Protein AF-A0A401QEE4-F1 (afdb_monomer_lite)

Foldseek 3Di:
DVVVVVCVVQPCVVPHPPVDDQVVQPDDDNDHGDHPVVVVVVVVVVVVVVVVVVCCCVVVVVVVCVVVVNDPPPVDPPDDDVVVVVVVVPDDPDDDD

Structure (mmCIF, N/CA/C/O backbone):
data_AF-A0A401QEE4-F1
#
_entry.id   AF-A0A401QEE4-F1
#
loop_
_atom_site.group_PDB
_atom_site.id
_atom_site.type_symbol
_atom_site.label_atom_id
_atom_site.label_alt_id
_atom_site.label_comp_id
_atom_site.label_asym_id
_atom_site.label_entity_id
_atom_site.label_seq_id
_atom_site.pdbx_PDB_ins_code
_atom_site.Cartn_x
_atom_site.Cartn_y
_atom_site.Cartn_z
_atom_site.occupancy
_atom_site.B_iso_or_equiv
_atom_site.auth_seq_id
_atom_site.auth_comp_id
_atom_site.auth_asym_id
_atom_site.auth_atom_id
_atom_site.pdbx_PDB_model_num
ATOM 1 N N . MET A 1 1 ? 19.757 11.645 -6.487 1.00 70.75 1 MET A N 1
ATOM 2 C CA . MET A 1 1 ? 19.378 10.569 -5.539 1.00 70.75 1 MET A CA 1
ATOM 3 C C . MET A 1 1 ? 18.269 9.681 -6.085 1.00 70.75 1 MET A C 1
ATOM 5 O O . MET A 1 1 ? 18.524 8.499 -6.230 1.00 70.75 1 MET A O 1
ATOM 9 N N . PHE A 1 2 ? 17.083 10.204 -6.431 1.00 76.62 2 PHE A N 1
ATOM 10 C CA . PHE A 1 2 ? 15.986 9.365 -6.950 1.00 76.62 2 PHE A CA 1
ATOM 11 C C . PHE A 1 2 ? 16.339 8.581 -8.223 1.00 76.62 2 PHE A C 1
ATOM 13 O O . PHE A 1 2 ? 16.021 7.403 -8.290 1.00 76.62 2 PHE A O 1
ATOM 20 N N . GLN A 1 3 ? 17.059 9.186 -9.176 1.00 78.06 3 GLN A N 1
ATOM 21 C CA . GLN A 1 3 ? 17.542 8.482 -10.375 1.00 78.06 3 GLN A CA 1
ATOM 22 C C . GLN A 1 3 ? 18.481 7.321 -10.031 1.00 78.06 3 GLN A C 1
ATOM 24 O O . GLN A 1 3 ? 18.308 6.225 -10.527 1.00 78.06 3 GLN A O 1
ATOM 29 N N . THR A 1 4 ? 19.396 7.508 -9.080 1.00 83.19 4 THR A N 1
ATOM 30 C CA . THR A 1 4 ? 20.318 6.450 -8.642 1.00 83.19 4 THR A CA 1
ATOM 31 C C . THR A 1 4 ? 19.586 5.254 -8.030 1.00 83.19 4 THR A C 1
ATOM 33 O O . THR A 1 4 ? 19.964 4.111 -8.257 1.00 83.19 4 THR A O 1
ATOM 36 N N . ILE A 1 5 ? 18.530 5.511 -7.250 1.00 83.75 5 ILE A N 1
ATOM 37 C CA . ILE A 1 5 ? 17.690 4.456 -6.664 1.00 83.75 5 ILE A CA 1
ATOM 38 C C . ILE A 1 5 ? 16.860 3.774 -7.755 1.00 83.75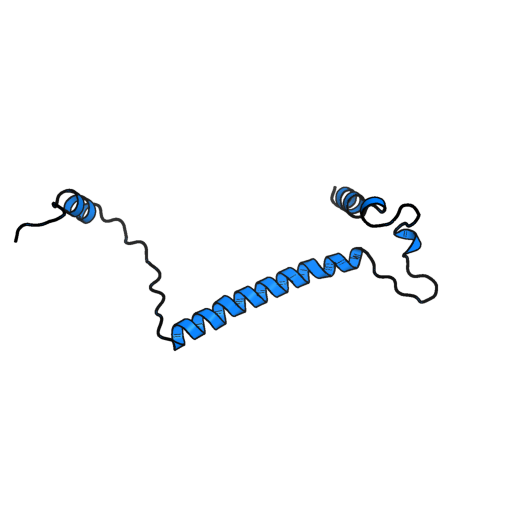 5 ILE A C 1
ATOM 40 O O . ILE A 1 5 ? 16.698 2.559 -7.724 1.00 83.75 5 ILE A O 1
ATOM 44 N N . TYR A 1 6 ? 16.353 4.550 -8.714 1.00 80.69 6 TYR A N 1
ATOM 45 C CA . TYR A 1 6 ? 15.606 4.050 -9.862 1.00 80.69 6 TYR A CA 1
ATOM 46 C C . TYR A 1 6 ? 16.463 3.118 -10.729 1.00 80.69 6 TYR A C 1
ATOM 48 O O . TYR A 1 6 ? 16.049 1.992 -10.979 1.00 80.69 6 TYR A O 1
ATOM 56 N N . ASP A 1 7 ? 17.672 3.540 -11.101 1.00 81.19 7 ASP A N 1
ATOM 57 C CA . ASP A 1 7 ? 18.601 2.753 -11.920 1.00 81.19 7 ASP A CA 1
ATOM 58 C C . ASP A 1 7 ? 19.053 1.483 -11.191 1.00 81.19 7 ASP A C 1
ATOM 60 O O . ASP A 1 7 ? 19.175 0.417 -11.789 1.00 81.19 7 ASP A O 1
ATOM 64 N N . TRP A 1 8 ? 19.259 1.575 -9.872 1.00 83.62 8 TRP A N 1
ATOM 65 C CA . TRP A 1 8 ? 19.586 0.415 -9.045 1.00 83.62 8 TRP A CA 1
ATOM 66 C C . TRP A 1 8 ? 18.416 -0.571 -8.928 1.00 83.62 8 TRP A C 1
ATOM 68 O O . TRP A 1 8 ? 18.618 -1.782 -9.007 1.00 83.62 8 TRP A O 1
ATOM 78 N N . PHE A 1 9 ? 17.189 -0.072 -8.753 1.00 83.62 9 PHE A N 1
ATOM 79 C CA . PHE A 1 9 ? 15.991 -0.907 -8.658 1.00 83.62 9 PHE A CA 1
ATOM 80 C C . PHE A 1 9 ? 15.660 -1.586 -9.993 1.00 83.62 9 PHE A C 1
ATOM 82 O O . PHE A 1 9 ? 15.303 -2.763 -10.009 1.00 83.62 9 PHE A O 1
ATOM 89 N N . TRP A 1 10 ? 15.822 -0.871 -11.110 1.00 79.94 10 TRP A N 1
ATOM 90 C CA . TRP A 1 10 ? 15.609 -1.380 -12.470 1.00 79.94 10 TRP A CA 1
ATOM 91 C C . TRP A 1 10 ? 16.848 -1.991 -13.103 1.00 79.94 10 TRP A C 1
ATOM 93 O O . TRP A 1 10 ? 16.935 -2.114 -14.321 1.00 79.94 10 TRP A O 1
ATOM 103 N N . TRP A 1 11 ? 17.804 -2.423 -12.296 1.00 83.94 11 TRP A N 1
ATOM 104 C CA . TRP A 1 11 ? 19.010 -3.030 -12.820 1.00 83.94 11 TRP A CA 1
ATOM 105 C C . TRP A 1 11 ? 18.693 -4.333 -13.571 1.00 83.94 11 TRP A C 1
ATOM 107 O O . TRP A 1 11 ? 18.046 -5.226 -13.017 1.00 83.94 11 TRP A O 1
ATOM 117 N N . ASP A 1 12 ? 19.167 -4.455 -14.817 1.00 82.69 12 ASP A N 1
ATOM 118 C CA . ASP A 1 12 ? 18.841 -5.560 -15.735 1.00 82.69 12 ASP A CA 1
ATOM 119 C C . ASP A 1 12 ? 18.990 -6.933 -15.073 1.00 82.69 12 ASP A C 1
ATOM 121 O O . ASP A 1 12 ? 18.104 -7.773 -15.141 1.00 82.69 12 ASP A O 1
ATOM 125 N N . ARG A 1 13 ? 20.082 -7.142 -14.334 1.00 81.12 13 ARG A N 1
ATOM 126 C CA . ARG A 1 13 ? 20.441 -8.442 -13.751 1.00 81.12 13 ARG A CA 1
ATOM 127 C C . ARG A 1 13 ? 19.491 -8.934 -12.651 1.00 81.12 13 ARG A C 1
ATOM 129 O O . ARG A 1 13 ? 19.518 -10.118 -12.324 1.00 81.12 13 ARG A O 1
ATOM 136 N N . LEU A 1 14 ? 18.705 -8.044 -12.042 1.00 82.69 14 LEU A N 1
ATOM 137 C CA . LEU A 1 14 ? 17.712 -8.422 -11.029 1.00 82.69 14 LEU A CA 1
ATOM 138 C C . LEU A 1 14 ? 16.437 -8.989 -11.659 1.00 82.69 14 LEU A C 1
ATOM 140 O O . LEU A 1 14 ? 15.787 -9.840 -11.055 1.00 82.69 14 LEU A O 1
ATOM 144 N N . TRP A 1 15 ? 16.090 -8.521 -12.857 1.00 79.50 15 TRP A N 1
ATOM 145 C CA . TRP A 1 15 ? 14.806 -8.799 -13.500 1.00 79.50 15 TRP A CA 1
ATOM 146 C C . TRP A 1 15 ? 14.936 -9.684 -14.745 1.00 79.50 15 TRP A C 1
ATOM 148 O O . TRP A 1 15 ? 14.011 -10.430 -15.063 1.00 79.50 15 TRP A O 1
ATOM 158 N N . LEU A 1 16 ? 16.068 -9.612 -15.447 1.00 83.00 16 LEU A N 1
ATOM 159 C CA . LEU A 1 16 ? 16.318 -10.253 -16.732 1.00 83.00 16 LEU A CA 1
ATOM 160 C C . LEU A 1 16 ? 17.408 -11.339 -16.625 1.00 83.00 16 LEU A C 1
ATOM 162 O O . LEU A 1 16 ? 18.308 -11.263 -15.783 1.00 83.00 16 LEU A O 1
ATOM 166 N N . PRO A 1 17 ? 17.359 -12.367 -17.493 1.00 83.56 17 PRO A N 1
ATOM 167 C CA . PRO A 1 17 ? 18.429 -13.353 -17.616 1.00 83.56 17 PRO A CA 1
ATOM 168 C C . PRO A 1 17 ? 19.723 -12.722 -18.160 1.00 83.56 17 PRO A C 1
ATOM 170 O O . PRO A 1 17 ? 19.695 -11.692 -18.821 1.00 83.56 17 PRO A O 1
ATOM 173 N N . TYR A 1 18 ? 20.867 -13.382 -17.937 1.00 77.31 18 TYR A N 1
ATOM 174 C CA . TYR A 1 18 ? 22.220 -12.839 -18.180 1.00 77.31 18 TYR A CA 1
ATOM 175 C C . TYR A 1 18 ? 22.478 -12.267 -19.589 1.00 77.31 18 TYR A C 1
ATOM 177 O O . TYR A 1 18 ? 23.331 -11.402 -19.744 1.00 77.31 18 TYR A O 1
ATOM 185 N N . ASN A 1 19 ? 21.745 -12.733 -20.602 1.00 81.56 19 ASN A N 1
ATOM 186 C CA . ASN A 1 19 ? 21.935 -12.338 -22.000 1.00 81.56 19 ASN A CA 1
ATOM 187 C C . ASN A 1 19 ? 20.938 -11.265 -22.472 1.00 81.56 19 ASN A C 1
ATOM 189 O O . ASN A 1 19 ? 20.817 -11.070 -23.677 1.00 81.56 19 ASN A O 1
ATOM 193 N N . LEU A 1 20 ? 20.169 -10.653 -21.567 1.00 78.56 20 LEU A N 1
ATOM 194 C CA . LEU A 1 20 ? 19.082 -9.743 -21.919 1.00 78.56 20 LEU A CA 1
ATOM 195 C C . LEU A 1 20 ? 19.189 -8.448 -21.105 1.00 78.56 20 LEU A C 1
ATOM 197 O O . LEU A 1 20 ? 19.360 -8.488 -19.886 1.00 78.56 20 LEU A O 1
ATOM 201 N N . THR A 1 21 ? 19.050 -7.310 -21.777 1.00 81.94 21 THR A N 1
ATOM 202 C CA . THR A 1 21 ? 19.016 -5.974 -21.166 1.00 81.94 21 THR A CA 1
ATOM 203 C C . THR A 1 21 ? 17.723 -5.245 -21.526 1.00 81.94 21 THR A C 1
ATOM 205 O O . THR A 1 21 ? 17.077 -5.549 -22.532 1.00 81.94 21 THR A O 1
ATOM 208 N N . TRP A 1 22 ? 17.338 -4.245 -20.733 1.00 77.31 22 TRP A N 1
ATOM 209 C CA . TRP A 1 22 ? 16.171 -3.402 -21.003 1.00 77.31 22 TRP A CA 1
ATOM 210 C C . TRP A 1 22 ? 16.278 -2.660 -22.341 1.00 77.31 22 TRP A C 1
ATOM 212 O O . TRP A 1 22 ? 15.253 -2.372 -22.951 1.00 77.31 22 TRP A O 1
ATOM 222 N N . THR A 1 23 ? 17.497 -2.406 -22.828 1.00 76.25 23 THR A N 1
ATOM 223 C CA . THR A 1 23 ? 17.749 -1.794 -24.145 1.00 76.25 23 THR A CA 1
ATOM 224 C C . THR A 1 23 ? 17.345 -2.696 -25.310 1.00 76.25 23 THR A C 1
ATOM 226 O O . THR A 1 23 ? 16.952 -2.196 -26.360 1.00 76.25 23 THR A O 1
ATOM 229 N N . ASP A 1 24 ? 17.418 -4.020 -25.139 1.00 74.38 24 ASP A N 1
ATOM 230 C CA . ASP A 1 24 ? 16.988 -4.985 -26.162 1.00 74.38 24 ASP A CA 1
ATOM 231 C C . ASP A 1 24 ? 15.462 -5.152 -26.195 1.00 74.38 24 ASP A C 1
ATOM 233 O O . ASP A 1 24 ? 14.903 -5.612 -27.189 1.00 74.38 24 ASP A O 1
ATOM 237 N N . LEU A 1 25 ? 14.784 -4.752 -25.115 1.00 72.31 25 LEU A N 1
ATOM 238 C CA . LEU A 1 25 ? 13.326 -4.740 -24.981 1.00 72.31 25 LEU A CA 1
ATOM 239 C C . LEU A 1 25 ? 12.703 -3.394 -25.394 1.00 72.31 25 LEU A C 1
ATOM 241 O O . LEU A 1 25 ? 11.526 -3.155 -25.126 1.00 72.31 25 LEU A O 1
ATOM 245 N N . GLU A 1 26 ? 13.463 -2.502 -26.034 1.00 70.44 26 GLU A N 1
ATOM 246 C CA . GLU A 1 26 ? 12.895 -1.300 -26.645 1.00 70.44 26 GLU A CA 1
ATOM 247 C C . GLU A 1 26 ? 12.048 -1.652 -27.873 1.00 70.44 26 GLU A C 1
ATOM 249 O O . GLU A 1 26 ? 12.370 -2.565 -28.634 1.00 70.44 26 GLU A O 1
ATOM 254 N N . ASP A 1 27 ? 10.957 -0.907 -28.075 1.00 69.31 27 ASP A N 1
ATOM 255 C CA . ASP A 1 27 ? 10.024 -1.138 -29.179 1.00 69.31 27 ASP A CA 1
ATOM 256 C C . ASP A 1 27 ? 10.757 -1.032 -30.526 1.00 69.31 27 ASP A C 1
ATOM 258 O O . ASP A 1 27 ? 11.080 0.057 -31.007 1.00 69.31 27 ASP A O 1
ATOM 262 N N . ARG A 1 28 ? 11.011 -2.185 -31.149 1.00 66.31 28 ARG A N 1
ATOM 263 C CA . ARG A 1 28 ? 11.553 -2.310 -32.505 1.00 66.31 28 ARG A CA 1
ATOM 264 C C . ARG A 1 28 ? 10.608 -3.142 -33.363 1.00 66.31 28 ARG A C 1
ATOM 266 O O . ARG A 1 28 ? 9.919 -4.041 -32.881 1.00 66.31 28 ARG A O 1
ATOM 273 N N . ASP A 1 29 ? 10.576 -2.818 -34.653 1.00 64.31 29 ASP A N 1
ATOM 274 C CA . ASP A 1 29 ? 9.821 -3.549 -35.679 1.00 64.31 29 ASP A CA 1
ATOM 275 C C . ASP A 1 29 ? 8.305 -3.645 -35.421 1.00 64.31 29 ASP A C 1
ATOM 277 O O . ASP A 1 29 ? 7.683 -4.681 -35.649 1.00 64.31 29 ASP A O 1
ATOM 281 N N . GLY A 1 30 ? 7.690 -2.567 -34.921 1.00 71.94 30 GLY A N 1
ATOM 282 C CA . GLY A 1 30 ? 6.234 -2.491 -34.730 1.00 71.94 30 GLY A CA 1
ATOM 283 C C . GLY A 1 30 ? 5.677 -3.409 -33.635 1.00 71.94 30 GLY A C 1
ATOM 284 O O . GLY A 1 30 ? 4.458 -3.550 -33.522 1.00 71.94 30 GLY A O 1
ATOM 285 N N . ARG A 1 31 ? 6.542 -4.030 -32.824 1.00 63.47 31 ARG A N 1
ATOM 286 C CA . ARG A 1 31 ? 6.152 -4.836 -31.663 1.00 63.47 31 ARG A CA 1
ATOM 287 C C . ARG A 1 31 ? 6.275 -3.999 -30.398 1.00 63.47 31 ARG A C 1
ATOM 289 O O . ARG A 1 31 ? 7.326 -3.419 -30.150 1.00 63.47 31 ARG A O 1
ATOM 296 N N . VAL A 1 32 ? 5.190 -3.953 -29.624 1.00 68.19 32 VAL A N 1
ATOM 297 C CA . VAL A 1 32 ? 5.152 -3.281 -28.323 1.00 68.19 32 VAL A CA 1
ATOM 298 C C . VAL A 1 32 ? 5.565 -4.281 -27.251 1.00 68.19 32 VAL A C 1
ATOM 300 O O . VAL A 1 32 ? 4.857 -5.268 -27.027 1.00 68.19 32 VAL A O 1
ATOM 303 N N . TYR A 1 33 ? 6.704 -4.046 -26.609 1.00 68.81 33 TYR A N 1
ATOM 304 C CA . TYR A 1 33 ? 7.169 -4.858 -25.487 1.00 68.81 33 TYR A CA 1
ATOM 305 C C . TYR A 1 33 ? 6.709 -4.249 -24.158 1.00 68.81 33 TYR A C 1
ATOM 307 O O . TYR A 1 33 ? 6.617 -3.032 -24.007 1.00 68.81 33 TYR A O 1
ATOM 315 N N . ALA A 1 34 ? 6.395 -5.107 -23.183 1.00 66.62 34 ALA A N 1
ATOM 316 C CA . ALA A 1 34 ? 6.003 -4.664 -21.849 1.00 66.62 34 ALA A CA 1
ATOM 317 C C . ALA A 1 34 ? 7.209 -4.030 -21.148 1.00 66.62 34 ALA A C 1
ATOM 319 O O . ALA A 1 34 ? 8.225 -4.697 -20.928 1.00 66.62 34 ALA A O 1
ATOM 320 N N . LYS A 1 35 ? 7.107 -2.745 -20.801 1.00 71.56 35 LYS A N 1
ATOM 321 C CA . LYS A 1 35 ? 8.208 -2.012 -20.174 1.00 71.56 35 LYS A CA 1
ATOM 322 C C . LYS A 1 35 ? 8.128 -2.177 -18.665 1.00 71.56 35 LYS A C 1
ATOM 324 O O . LYS A 1 35 ? 7.054 -2.125 -18.075 1.00 71.56 35 LYS A O 1
ATOM 329 N N . ALA A 1 36 ? 9.287 -2.277 -18.020 1.00 66.69 36 ALA A N 1
ATOM 330 C CA . ALA A 1 36 ? 9.412 -2.193 -16.564 1.00 66.69 36 ALA A CA 1
ATOM 331 C C . ALA A 1 36 ? 8.661 -0.977 -15.981 1.00 66.69 36 ALA A C 1
ATOM 333 O O . ALA A 1 36 ? 7.998 -1.071 -14.949 1.00 66.69 36 ALA A O 1
ATOM 334 N N . GLY A 1 37 ? 8.690 0.148 -16.705 1.00 69.44 37 GLY A N 1
ATOM 335 C CA . GLY A 1 37 ? 7.972 1.372 -16.354 1.00 69.44 37 GLY A CA 1
ATOM 336 C C . GLY A 1 37 ? 6.453 1.206 -16.212 1.00 69.44 37 GLY A C 1
ATOM 337 O O . GLY A 1 37 ? 5.843 1.911 -15.409 1.00 69.44 37 GLY A O 1
ATOM 338 N N . ASP A 1 38 ? 5.841 0.241 -16.900 1.00 71.12 38 ASP A N 1
ATOM 339 C CA . ASP A 1 38 ? 4.396 0.001 -16.819 1.00 71.12 38 ASP A CA 1
ATOM 340 C C . ASP A 1 38 ? 3.989 -0.604 -15.468 1.00 71.12 38 ASP A C 1
ATOM 342 O O . ASP A 1 38 ? 2.846 -0.452 -15.033 1.00 71.12 38 ASP A O 1
ATOM 346 N N . LEU A 1 39 ? 4.931 -1.203 -14.730 1.00 77.19 39 LEU A N 1
ATOM 347 C CA . LEU A 1 39 ? 4.681 -1.676 -13.370 1.00 77.19 39 LEU A CA 1
ATOM 348 C C . LEU A 1 39 ? 4.365 -0.514 -12.419 1.00 77.19 39 LEU A C 1
ATOM 350 O O . LEU A 1 39 ? 3.620 -0.687 -11.458 1.00 77.19 39 LEU A O 1
ATOM 354 N N . TYR A 1 40 ? 4.842 0.703 -12.696 1.00 79.69 40 TYR A N 1
ATOM 355 C CA . TYR A 1 40 ? 4.465 1.851 -11.872 1.00 79.69 40 TYR A CA 1
ATOM 356 C C . TYR A 1 40 ? 2.979 2.155 -11.931 1.00 79.69 40 TYR A C 1
ATOM 358 O O . TYR A 1 40 ? 2.477 2.710 -10.963 1.00 79.69 40 TY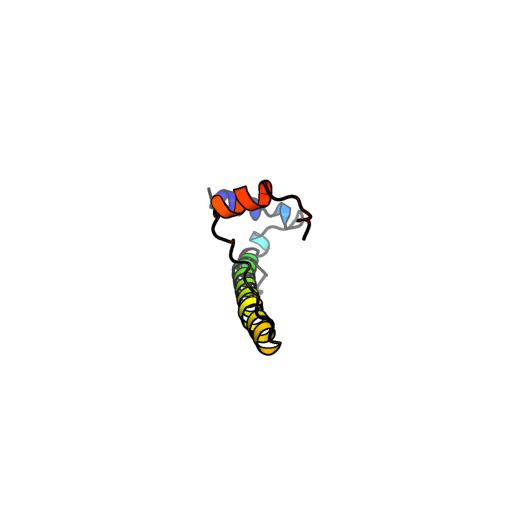R A O 1
ATOM 366 N N . VAL A 1 41 ? 2.269 1.759 -12.993 1.00 81.81 41 VAL A N 1
ATOM 367 C CA . VAL A 1 41 ? 0.811 1.916 -13.101 1.00 81.81 41 VAL A CA 1
ATOM 368 C C . VAL A 1 41 ? 0.088 1.052 -12.064 1.00 81.81 41 VAL A C 1
ATOM 370 O O . VAL A 1 41 ? -0.977 1.435 -11.577 1.00 81.81 41 VAL A O 1
ATOM 373 N N . THR A 1 42 ? 0.680 -0.063 -11.619 1.00 86.94 42 THR A N 1
ATOM 374 C CA . THR A 1 42 ? 0.048 -0.915 -10.603 1.00 86.94 42 THR A CA 1
ATOM 375 C C . THR A 1 42 ? 0.012 -0.252 -9.229 1.00 86.94 42 THR A C 1
ATOM 377 O O . THR A 1 42 ? -0.889 -0.539 -8.447 1.00 86.94 42 THR A O 1
ATOM 380 N N . ILE A 1 43 ? 0.944 0.658 -8.927 1.00 89.00 43 ILE A N 1
ATOM 381 C CA . ILE A 1 43 ? 0.995 1.380 -7.647 1.00 89.00 43 ILE A CA 1
ATOM 382 C C . ILE A 1 43 ? -0.229 2.300 -7.456 1.00 89.00 43 ILE A C 1
ATOM 384 O O . ILE A 1 43 ? -0.972 2.082 -6.495 1.00 89.00 43 ILE A O 1
ATOM 388 N N . PRO A 1 44 ? -0.517 3.294 -8.326 1.00 91.56 44 PRO A N 1
ATOM 389 C CA . PRO A 1 44 ? -1.715 4.113 -8.207 1.00 91.56 44 PRO A CA 1
ATOM 390 C C . PRO A 1 44 ? -2.984 3.269 -8.344 1.00 91.56 44 PRO A C 1
ATOM 392 O O . PRO A 1 44 ? -3.938 3.519 -7.611 1.00 91.56 44 PRO A O 1
ATOM 395 N N . CYS A 1 45 ? -2.997 2.226 -9.185 1.00 91.44 45 CYS A N 1
ATOM 396 C CA . CYS A 1 45 ? -4.121 1.288 -9.235 1.00 91.44 45 CYS A CA 1
ATOM 397 C C . CYS A 1 45 ? -4.372 0.606 -7.882 1.00 91.44 45 CYS A C 1
ATOM 399 O O . CYS A 1 45 ? -5.520 0.534 -7.447 1.00 91.44 45 CYS A O 1
ATOM 401 N N . ALA A 1 46 ? -3.327 0.159 -7.181 1.00 93.94 46 ALA A N 1
ATOM 402 C CA . ALA A 1 46 ? -3.453 -0.433 -5.851 1.00 93.94 46 ALA A CA 1
ATOM 403 C C . ALA A 1 46 ? -3.982 0.581 -4.825 1.00 93.94 46 ALA A C 1
ATOM 405 O O . ALA A 1 46 ? -4.861 0.243 -4.032 1.00 93.94 46 ALA A O 1
ATOM 406 N N . PHE A 1 47 ? -3.519 1.835 -4.871 1.00 95.81 47 PHE A N 1
ATOM 407 C CA . PHE A 1 47 ? -4.061 2.903 -4.024 1.00 95.81 47 PHE A CA 1
ATOM 408 C C . PHE A 1 47 ? -5.545 3.162 -4.300 1.00 95.81 47 PHE A C 1
ATOM 410 O O . PHE A 1 47 ? -6.335 3.232 -3.359 1.00 95.81 47 PHE A O 1
ATOM 417 N N . ILE A 1 48 ? -5.947 3.248 -5.570 1.00 96.25 48 ILE A N 1
ATOM 418 C CA . ILE A 1 48 ? -7.354 3.407 -5.961 1.00 96.25 48 ILE A CA 1
ATOM 419 C C . ILE A 1 48 ? -8.177 2.225 -5.448 1.00 96.25 48 ILE A C 1
ATOM 421 O O . ILE A 1 48 ? -9.223 2.424 -4.832 1.00 96.25 48 ILE A O 1
ATOM 425 N N . PHE A 1 49 ? -7.690 0.999 -5.637 1.00 96.12 49 PHE A N 1
ATOM 426 C CA . PHE A 1 49 ? -8.362 -0.202 -5.155 1.00 96.12 49 PHE A CA 1
ATOM 427 C C . PHE A 1 49 ? -8.517 -0.200 -3.627 1.00 96.12 49 PHE A C 1
ATOM 429 O O . PHE A 1 49 ? -9.588 -0.522 -3.116 1.00 96.12 49 PHE A O 1
ATOM 436 N N . MET A 1 50 ? -7.491 0.236 -2.891 1.00 95.88 50 MET A N 1
ATOM 437 C CA . MET A 1 50 ? -7.549 0.404 -1.436 1.00 95.88 50 MET A CA 1
ATOM 438 C C . MET A 1 50 ? -8.569 1.463 -1.010 1.00 95.88 50 MET A C 1
ATOM 440 O O . MET A 1 50 ? -9.304 1.240 -0.050 1.00 95.88 50 MET A O 1
ATOM 444 N N . ILE A 1 51 ? -8.663 2.588 -1.725 1.00 95.06 51 ILE A N 1
ATOM 445 C CA . ILE A 1 51 ? -9.674 3.622 -1.457 1.00 95.06 51 ILE A CA 1
ATOM 446 C C . ILE A 1 51 ? -11.075 3.070 -1.713 1.00 95.06 51 ILE A C 1
ATOM 448 O O . ILE A 1 51 ? -11.948 3.217 -0.862 1.00 95.06 51 ILE A O 1
ATOM 452 N N . ILE A 1 52 ? -11.291 2.402 -2.849 1.00 95.44 52 ILE A N 1
ATOM 453 C CA . ILE A 1 52 ? -12.575 1.770 -3.177 1.00 95.44 52 ILE A CA 1
ATOM 454 C C . ILE A 1 52 ? -12.955 0.769 -2.089 1.00 95.44 52 ILE A C 1
ATOM 456 O O . ILE A 1 52 ? -14.077 0.811 -1.587 1.00 95.44 52 ILE A O 1
ATOM 460 N N . ARG A 1 53 ? -12.013 -0.086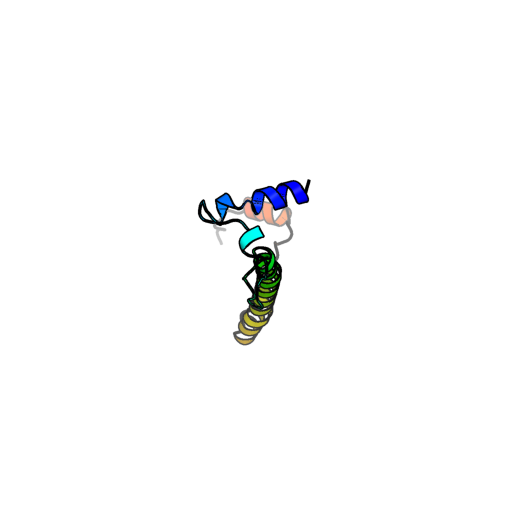 -1.678 1.00 94.06 53 ARG A N 1
ATOM 461 C CA . ARG A 1 53 ? -12.210 -1.038 -0.585 1.00 94.06 53 ARG A CA 1
ATOM 462 C C . ARG A 1 53 ? -12.581 -0.328 0.715 1.00 94.06 53 ARG A C 1
ATOM 464 O O . ARG A 1 53 ? -13.559 -0.713 1.344 1.00 94.06 53 ARG A O 1
ATOM 471 N N . TYR A 1 54 ? -11.856 0.721 1.093 1.00 92.06 54 TYR A N 1
ATOM 472 C CA . TYR A 1 54 ? -12.136 1.496 2.300 1.00 92.06 54 TYR A CA 1
ATOM 473 C C . TYR A 1 54 ? -13.525 2.143 2.259 1.00 92.06 54 TYR A C 1
ATOM 475 O O . TYR A 1 54 ? -14.278 2.068 3.228 1.00 92.06 54 TYR A O 1
ATOM 483 N N . VAL A 1 55 ? -13.899 2.746 1.128 1.00 91.50 55 VAL A N 1
ATOM 484 C CA . VAL A 1 55 ? -15.218 3.360 0.935 1.00 91.50 55 VAL A CA 1
ATOM 485 C C . VAL A 1 55 ? -16.312 2.303 0.949 1.00 91.50 55 VAL A C 1
ATOM 487 O O . VAL A 1 55 ? -17.360 2.547 1.539 1.00 91.50 55 VAL A O 1
ATOM 490 N N . PHE A 1 56 ? -16.084 1.134 0.352 1.00 90.25 56 PHE A N 1
ATOM 491 C CA . PHE A 1 56 ? -17.022 0.020 0.391 1.00 90.25 56 PHE A CA 1
ATOM 492 C C . PHE A 1 56 ? -17.199 -0.486 1.820 1.00 90.25 56 PHE A C 1
ATOM 494 O O . PHE A 1 56 ? -18.318 -0.517 2.311 1.00 90.25 56 PHE A O 1
ATOM 501 N N . GLU A 1 57 ? -16.121 -0.803 2.534 1.00 87.25 57 GLU A N 1
ATOM 502 C CA . GLU A 1 57 ? -16.195 -1.228 3.934 1.00 87.25 57 GLU A CA 1
ATOM 503 C C . GLU A 1 57 ? -16.898 -0.161 4.784 1.00 87.25 57 GLU A C 1
ATOM 505 O O . GLU A 1 57 ? -17.832 -0.461 5.523 1.00 87.25 57 GLU A O 1
ATOM 510 N N . ARG A 1 58 ? -16.549 1.117 4.624 1.00 83.19 58 ARG A N 1
ATOM 511 C CA . ARG A 1 58 ? -17.163 2.181 5.417 1.00 83.19 58 ARG A CA 1
ATOM 512 C C . ARG A 1 58 ? -18.610 2.458 5.029 1.00 83.19 58 ARG A C 1
ATOM 514 O O . ARG A 1 58 ? -19.411 2.712 5.918 1.00 83.19 58 ARG A O 1
ATOM 521 N N . SER A 1 59 ? -18.968 2.420 3.755 1.00 82.56 59 SER A N 1
ATOM 522 C CA . SER A 1 59 ? -20.325 2.746 3.299 1.00 82.56 59 SER A CA 1
ATOM 523 C C . SER A 1 59 ? -21.233 1.538 3.428 1.00 82.56 59 SER A C 1
ATOM 525 O O . SER A 1 59 ? -22.279 1.624 4.056 1.00 82.56 59 SER A O 1
ATOM 527 N N . VAL A 1 60 ? -20.808 0.398 2.892 1.00 80.75 60 VAL A N 1
ATOM 528 C CA . VAL A 1 60 ? -21.579 -0.841 2.871 1.00 80.75 60 VAL A CA 1
ATOM 529 C C . VAL A 1 60 ? -21.616 -1.461 4.258 1.00 80.75 60 VAL A C 1
ATOM 531 O O . VAL A 1 60 ? -22.715 -1.655 4.761 1.00 80.75 60 VAL A O 1
ATOM 534 N N . ALA A 1 61 ? -20.493 -1.676 4.954 1.00 76.81 61 ALA A N 1
ATOM 535 C CA . ALA A 1 61 ? -20.564 -2.291 6.286 1.00 76.81 61 ALA A CA 1
ATOM 536 C C . ALA A 1 61 ? -21.298 -1.398 7.302 1.00 76.81 61 ALA A C 1
ATOM 538 O O . ALA A 1 61 ? -22.100 -1.911 8.079 1.00 76.81 61 ALA A O 1
ATOM 539 N N . THR A 1 62 ? -21.123 -0.069 7.261 1.00 76.00 62 THR A N 1
ATOM 540 C CA . THR A 1 62 ? -21.879 0.840 8.150 1.00 76.00 62 THR A CA 1
ATOM 541 C C . THR A 1 62 ? -23.360 0.910 7.773 1.00 76.00 62 THR A C 1
ATOM 543 O O . THR A 1 62 ? -24.215 0.938 8.659 1.00 76.00 62 THR A O 1
ATOM 546 N N . TYR A 1 63 ? -23.696 0.927 6.479 1.00 76.94 63 TYR A N 1
ATOM 547 C CA . TYR A 1 63 ? -25.090 0.900 6.033 1.00 76.94 63 TYR A CA 1
ATOM 548 C C . TYR A 1 63 ? -25.769 -0.417 6.419 1.00 76.94 63 TYR A C 1
ATOM 550 O O . TYR A 1 63 ? -26.849 -0.391 7.003 1.00 76.94 63 TYR A O 1
ATOM 558 N N . PHE A 1 64 ? -25.107 -1.556 6.200 1.00 75.25 64 PHE A N 1
ATOM 559 C CA . PHE A 1 64 ? -25.582 -2.864 6.647 1.00 75.25 64 PHE A CA 1
ATOM 560 C C . PHE A 1 64 ? -25.738 -2.917 8.165 1.00 75.25 64 PHE A C 1
ATOM 562 O O . PHE A 1 64 ? -26.799 -3.316 8.632 1.00 75.25 64 PHE A O 1
ATOM 569 N N . ALA A 1 65 ? -24.753 -2.455 8.942 1.00 78.19 65 ALA A N 1
ATOM 570 C CA . ALA A 1 65 ? -24.865 -2.376 10.399 1.00 78.19 65 ALA A CA 1
ATOM 571 C C . ALA A 1 65 ? -26.093 -1.555 10.824 1.00 78.19 65 ALA A C 1
ATOM 573 O O . ALA A 1 65 ? -26.835 -1.961 11.716 1.00 78.19 65 ALA A O 1
ATOM 574 N N . ARG A 1 66 ? -26.368 -0.441 10.134 1.00 75.25 66 ARG A N 1
ATOM 575 C CA . ARG A 1 66 ? -27.551 0.390 10.384 1.00 75.25 66 ARG A CA 1
ATOM 576 C C . ARG A 1 66 ? -28.862 -0.317 10.025 1.00 75.25 66 ARG A C 1
ATOM 578 O O . ARG A 1 66 ? -29.805 -0.219 10.805 1.00 75.25 66 ARG A O 1
ATOM 585 N N . VAL A 1 67 ? -28.923 -1.024 8.894 1.00 80.25 67 VAL A N 1
ATOM 586 C CA . VAL A 1 67 ? -30.101 -1.810 8.467 1.00 80.25 67 VAL A CA 1
ATOM 587 C C . VAL A 1 67 ? -30.363 -2.981 9.418 1.00 80.25 67 VAL A C 1
ATOM 589 O O . VAL A 1 67 ? -31.504 -3.214 9.800 1.00 80.25 67 VAL A O 1
ATOM 592 N N . LEU A 1 68 ? -29.309 -3.659 9.878 1.00 80.81 68 LEU A N 1
ATOM 593 C CA . LEU A 1 68 ? -29.365 -4.714 10.898 1.00 80.81 68 LEU A CA 1
ATOM 594 C C . LEU A 1 68 ? -29.667 -4.177 12.311 1.00 80.81 68 LEU A C 1
ATOM 596 O O . LEU A 1 68 ? -29.736 -4.952 13.261 1.00 80.81 68 LEU A O 1
ATOM 600 N N . GLY A 1 69 ? -29.825 -2.859 12.481 1.00 75.88 69 GLY A N 1
ATOM 601 C CA . GLY A 1 69 ? -30.099 -2.235 13.778 1.00 75.88 69 GLY A CA 1
ATOM 602 C C . GLY A 1 69 ? -28.919 -2.277 14.755 1.00 75.88 69 GLY A C 1
ATOM 603 O O . GLY A 1 69 ? -29.073 -1.927 15.929 1.00 75.88 69 GLY A O 1
ATOM 604 N N . ILE A 1 70 ? -27.729 -2.661 14.286 1.00 71.31 70 ILE A N 1
ATOM 605 C CA . ILE A 1 70 ? -26.493 -2.661 15.063 1.00 71.31 70 ILE A CA 1
ATOM 606 C C . ILE A 1 70 ? -26.055 -1.206 15.217 1.00 71.31 70 ILE A C 1
ATOM 608 O O . ILE A 1 70 ? -25.326 -0.632 14.408 1.00 71.31 70 ILE A O 1
ATOM 612 N N . ARG A 1 71 ? -26.518 -0.580 16.298 1.00 63.56 71 ARG A N 1
ATOM 613 C CA . ARG A 1 71 ? -25.901 0.638 16.814 1.00 63.56 71 ARG A CA 1
ATOM 614 C C . ARG A 1 71 ? -24.510 0.248 17.294 1.00 63.56 71 ARG A C 1
ATOM 616 O O . ARG A 1 71 ? -24.381 -0.271 18.403 1.00 63.56 71 ARG A O 1
ATOM 623 N N . GLU A 1 72 ? -23.480 0.511 16.492 1.00 63.47 72 GLU A N 1
ATOM 624 C CA . GLU A 1 72 ? -22.127 0.640 17.027 1.00 63.47 72 GLU A CA 1
ATOM 625 C C . GLU A 1 72 ? -22.188 1.705 18.126 1.00 63.47 72 GLU A C 1
ATOM 627 O O . GLU A 1 72 ? -22.145 2.911 17.878 1.00 63.47 72 GLU A O 1
ATOM 632 N N . LYS A 1 73 ? -22.351 1.266 19.378 1.00 61.22 73 LYS A N 1
ATOM 633 C CA . LYS A 1 73 ? -22.040 2.093 20.531 1.00 61.22 73 LYS A CA 1
ATOM 634 C C . LYS A 1 73 ? -20.533 2.245 20.475 1.00 61.22 73 LYS A C 1
ATOM 636 O O . LYS A 1 73 ? -19.820 1.432 21.063 1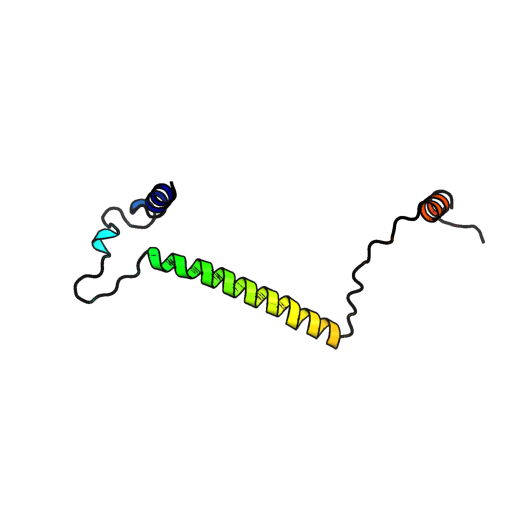.00 61.22 73 LYS A O 1
ATOM 641 N N . VAL A 1 74 ? -20.052 3.250 19.737 1.00 63.75 74 VAL A N 1
ATOM 642 C CA . VAL A 1 74 ? -18.699 3.773 19.914 1.00 63.75 74 VAL A CA 1
ATOM 643 C C . VAL A 1 74 ? -18.531 3.853 21.420 1.00 63.75 74 VAL A C 1
ATOM 645 O O . VAL A 1 74 ? -19.300 4.557 22.081 1.00 63.75 74 VAL A O 1
ATOM 648 N N . ARG A 1 75 ? -17.640 3.028 21.982 1.00 60.12 75 ARG A N 1
ATOM 649 C CA . ARG A 1 75 ? -17.349 3.066 23.412 1.00 60.12 75 ARG A CA 1
ATOM 650 C C . ARG A 1 75 ? -16.699 4.417 23.648 1.00 60.12 75 ARG A C 1
ATOM 652 O O . ARG A 1 75 ? -15.484 4.557 23.545 1.00 60.12 75 ARG A O 1
ATOM 659 N N . LEU A 1 76 ? -17.528 5.430 23.877 1.00 69.00 76 LEU A N 1
ATOM 660 C CA . LEU A 1 76 ? -17.091 6.737 24.310 1.00 69.00 76 LEU A CA 1
ATOM 661 C C . LEU A 1 76 ? -16.308 6.469 25.585 1.00 69.00 76 LEU A C 1
ATOM 663 O O . LEU A 1 76 ? -16.855 5.917 26.544 1.00 69.00 76 LEU A O 1
ATOM 667 N N . LYS A 1 77 ? -15.008 6.776 25.561 1.00 69.69 77 LYS A N 1
ATOM 668 C CA . LYS A 1 77 ? -14.214 6.754 26.783 1.00 69.69 77 LYS A CA 1
ATOM 669 C C . LYS A 1 77 ? -14.946 7.645 27.778 1.00 69.69 77 LYS A C 1
ATOM 671 O O . LYS A 1 77 ? -15.174 8.824 27.507 1.00 69.69 77 LYS A O 1
ATOM 676 N N . VAL A 1 78 ? -15.381 7.042 28.879 1.00 75.38 78 VAL A N 1
ATOM 677 C CA . VAL A 1 78 ? -16.040 7.762 29.965 1.00 75.38 78 VAL A CA 1
ATOM 678 C C . VAL A 1 78 ? -15.077 8.855 30.421 1.00 75.38 78 VAL A C 1
ATOM 680 O O . VAL A 1 78 ? -13.875 8.607 30.536 1.00 75.38 78 VAL A O 1
ATOM 683 N N . LYS A 1 79 ? -15.578 10.079 30.620 1.00 81.38 79 LYS A N 1
ATOM 684 C CA . LYS A 1 79 ? -14.750 11.156 31.171 1.00 81.38 79 LYS A CA 1
ATOM 685 C C . LYS A 1 79 ? -14.244 10.709 32.550 1.00 81.38 79 LYS A C 1
ATOM 687 O O . LYS A 1 79 ? -15.081 10.301 33.358 1.00 81.38 79 LYS A O 1
ATOM 692 N N . PRO A 1 80 ? -12.930 10.777 32.824 1.00 80.31 80 PRO A N 1
ATOM 693 C CA . PRO A 1 80 ? -12.401 10.380 34.122 1.00 80.31 80 PRO A CA 1
ATOM 694 C C . PRO A 1 80 ? -13.014 11.279 35.198 1.00 80.31 80 PRO A C 1
ATOM 696 O O . PRO A 1 80 ? -12.935 12.507 35.109 1.00 80.31 80 PRO A O 1
ATOM 699 N N . ASN A 1 81 ? -13.682 10.666 36.175 1.00 85.56 81 ASN A N 1
ATOM 700 C CA . ASN A 1 81 ? -14.288 11.364 37.302 1.00 85.56 81 ASN A CA 1
ATOM 701 C C . ASN A 1 81 ? -13.656 10.834 38.596 1.00 85.56 81 ASN A C 1
ATOM 703 O O . ASN A 1 81 ? -14.033 9.755 39.063 1.00 85.56 81 ASN A O 1
ATOM 707 N N . PRO A 1 82 ? -12.737 11.600 39.209 1.00 84.38 82 PRO A N 1
ATOM 708 C CA . PRO A 1 82 ? -11.954 11.127 40.345 1.00 84.38 82 PRO A CA 1
ATOM 709 C C . PRO A 1 82 ? -12.805 10.840 41.589 1.00 84.38 82 PRO A C 1
ATOM 711 O O . PRO A 1 82 ? -12.383 10.071 42.447 1.00 84.38 82 PRO A O 1
ATOM 714 N N . ILE A 1 83 ? -13.999 11.432 41.711 1.00 84.56 83 ILE A N 1
ATOM 715 C CA . ILE A 1 83 ? -14.910 11.182 42.839 1.00 84.56 83 ILE A CA 1
ATOM 716 C C . ILE A 1 83 ? -15.521 9.779 42.722 1.00 84.56 83 ILE A C 1
ATOM 718 O O . ILE A 1 83 ? -15.528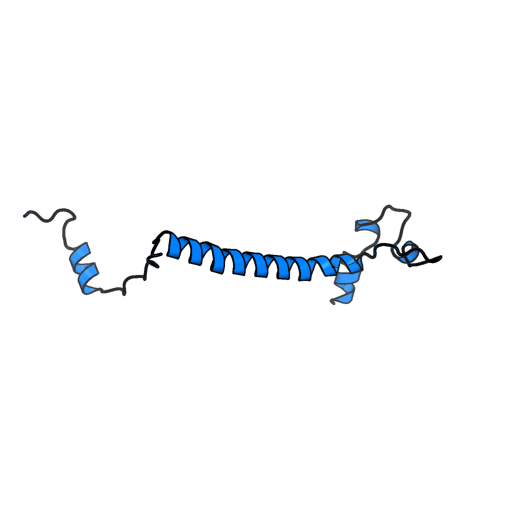 9.022 43.693 1.00 84.56 83 ILE A O 1
ATOM 722 N N . LEU A 1 84 ? -15.984 9.416 41.522 1.00 83.06 84 LEU A N 1
ATOM 723 C CA . LEU A 1 84 ? -16.570 8.100 41.251 1.00 83.06 84 LEU A CA 1
ATOM 724 C C . LEU A 1 84 ? -15.514 6.995 41.327 1.00 83.06 84 LEU A C 1
ATOM 726 O O . LEU A 1 84 ? -15.781 5.935 41.885 1.00 83.06 84 LEU A O 1
ATOM 730 N N . GLU A 1 85 ? -14.302 7.259 40.833 1.00 85.75 85 GLU A N 1
ATOM 731 C CA . GLU A 1 85 ? -13.190 6.305 40.900 1.00 85.75 85 GLU A CA 1
ATOM 732 C C . GLU A 1 85 ? -12.760 6.025 42.344 1.00 85.75 85 GLU A C 1
ATOM 734 O O . GLU A 1 85 ? -12.581 4.867 42.715 1.00 85.75 85 GLU A O 1
ATOM 739 N N . LYS A 1 86 ? -12.671 7.059 43.194 1.00 85.31 86 LYS A N 1
ATOM 740 C CA . LYS A 1 86 ? -12.369 6.893 44.625 1.00 85.31 86 LYS A CA 1
ATOM 741 C C . LYS A 1 86 ? -13.464 6.128 45.364 1.00 85.31 86 LYS A C 1
ATOM 743 O O . LYS A 1 86 ? -13.151 5.255 46.166 1.00 85.31 86 LYS A O 1
ATOM 748 N N . SER A 1 87 ? -14.734 6.430 45.091 1.00 81.56 87 SER A N 1
ATOM 749 C CA . SER A 1 87 ? -15.868 5.728 45.705 1.00 81.56 87 SER A CA 1
ATOM 750 C C . SER A 1 87 ? -15.941 4.259 45.276 1.00 81.56 87 SER A C 1
ATOM 752 O O . SER A 1 87 ? -16.198 3.394 46.112 1.00 81.56 87 SER A O 1
ATOM 754 N N . PHE A 1 88 ? -15.646 3.967 44.007 1.00 80.00 88 PHE A N 1
ATOM 755 C CA . PHE A 1 88 ? -15.561 2.603 43.487 1.00 80.00 88 PHE A CA 1
ATOM 756 C C . PHE A 1 88 ? -14.377 1.832 44.078 1.00 80.00 88 PHE A C 1
ATOM 758 O O . PHE A 1 88 ? -14.530 0.676 44.450 1.00 80.00 88 PHE A O 1
ATOM 765 N N . ALA A 1 89 ? -13.212 2.471 44.210 1.00 78.56 89 ALA A N 1
ATOM 766 C CA . ALA A 1 89 ? -12.035 1.852 44.817 1.00 78.56 89 ALA A CA 1
ATOM 767 C C . ALA A 1 89 ? -12.205 1.604 46.327 1.00 78.56 89 ALA A C 1
ATOM 769 O O . ALA A 1 89 ? -11.667 0.632 46.851 1.00 78.56 89 ALA A O 1
ATOM 770 N N . ALA A 1 90 ? -12.943 2.475 47.022 1.00 80.19 90 ALA A N 1
ATOM 771 C CA . ALA A 1 90 ? -13.217 2.350 48.452 1.00 80.19 90 ALA A CA 1
ATOM 772 C C . ALA A 1 90 ? -14.382 1.396 48.768 1.00 80.19 90 ALA A C 1
ATOM 774 O O . ALA A 1 90 ? -14.442 0.846 49.867 1.00 80.19 90 ALA A O 1
ATOM 775 N N . SER A 1 91 ? -15.310 1.192 47.828 1.00 71.62 91 SER A N 1
ATOM 776 C CA . SER A 1 91 ? -16.432 0.271 48.013 1.00 71.62 91 SER A CA 1
ATOM 777 C C . SER A 1 91 ? -15.999 -1.155 47.694 1.00 71.62 91 SER A C 1
ATOM 779 O O . SER A 1 91 ? -15.608 -1.469 46.572 1.00 71.62 91 SER A O 1
ATOM 781 N N . SER A 1 92 ? -16.097 -2.037 48.691 1.00 62.50 92 SER A N 1
ATOM 782 C CA . SER A 1 92 ? -15.976 -3.485 48.508 1.00 62.50 92 SER A CA 1
ATOM 783 C C . SER A 1 92 ? -16.815 -3.945 47.311 1.00 62.50 92 SER A C 1
ATOM 785 O O . SER A 1 92 ? -17.957 -3.519 47.138 1.00 62.50 92 SER A O 1
ATOM 787 N N . LYS A 1 93 ? -16.265 -4.869 46.514 1.00 63.06 93 LYS A N 1
ATOM 788 C CA . LYS A 1 93 ? -16.902 -5.475 45.329 1.00 63.06 93 LYS A CA 1
ATOM 789 C C . LYS A 1 93 ? -18.276 -6.108 45.632 1.00 63.06 93 LYS A C 1
ATOM 791 O O . LYS A 1 93 ? -19.037 -6.382 44.706 1.00 63.06 93 LYS A O 1
ATOM 796 N N . HIS A 1 94 ? -18.589 -6.303 46.914 1.00 64.38 94 HIS A N 1
ATOM 797 C CA . HIS A 1 94 ? -19.886 -6.714 47.435 1.00 64.38 94 HIS A CA 1
ATOM 798 C C . HIS A 1 94 ? -20.333 -5.730 48.529 1.00 64.38 94 HIS A C 1
ATOM 800 O O . HIS A 1 94 ? -19.833 -5.817 49.655 1.00 64.38 94 HIS A O 1
ATOM 806 N N . PRO A 1 95 ? -21.229 -4.774 48.227 1.00 64.75 95 PRO A N 1
ATOM 807 C CA . PRO A 1 95 ? -21.914 -4.032 49.273 1.00 64.75 95 PRO A CA 1
ATOM 808 C C . PRO A 1 95 ? -22.861 -5.001 49.990 1.00 64.75 95 PRO A C 1
ATOM 810 O O . PRO A 1 95 ? -23.685 -5.651 49.346 1.00 64.75 95 PRO A O 1
ATOM 813 N N . ASN A 1 96 ? -22.722 -5.131 51.308 1.00 62.56 96 ASN A N 1
A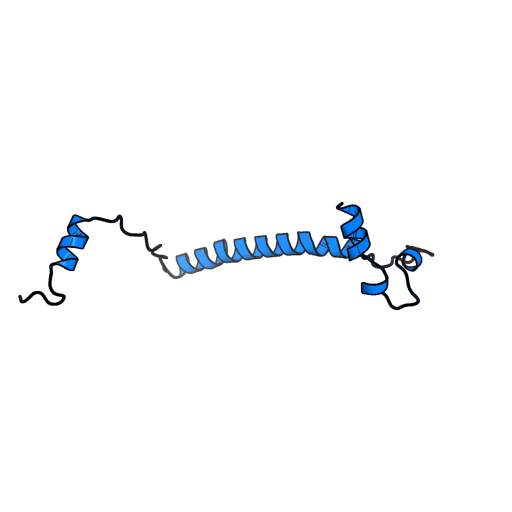TOM 814 C CA . ASN A 1 96 ? -23.750 -5.791 52.107 1.00 62.56 96 ASN A CA 1
ATOM 815 C C . ASN A 1 96 ? -25.000 -4.901 52.060 1.00 62.56 96 ASN A C 1
ATOM 817 O O . ASN A 1 96 ? -24.897 -3.704 52.338 1.00 62.56 96 ASN A O 1
ATOM 821 N N . GLN A 1 97 ? -26.120 -5.480 51.615 1.00 50.19 97 GLN A N 1
ATOM 822 C CA . GLN A 1 97 ? -27.441 -4.844 51.617 1.00 50.19 97 GLN A CA 1
ATOM 823 C C . GLN A 1 97 ? -27.926 -4.558 53.035 1.00 50.19 97 GLN A C 1
ATOM 825 O O . GLN A 1 97 ? -27.601 -5.363 53.938 1.00 50.19 97 GLN A O 1
#

Radius of gyration: 29.95 Å; chains: 1; bounding box: 52×25×88 Å

pLDDT: mean 78.1, std 9.66, range [50.19, 96.25]

Secondary structure (DSSP, 8-state):
-HHHHHHHHT-HHHHS-TT--TTTTS--TT--PPPGGGGGGHHHHHHHHHHHHHHHIIIIIHHHHHHTT------PPPPP-HHHHHHHHHS-SS---

Organism: Scyliorhinus torazame (NCBI:txid75743)

Sequence (97 aa):
MFQTIYDWFWWDRLWLPYNLTWTDLEDRDGRVYAKAGDLYVTIPCAFIFMIIRYVFERSVATYFARVLGIREKVRLKVKPNPILEKSFAASSKHPNQ